Protein AF-A0A6C8H0V2-F1 (afdb_monomer_lite)

pLDDT: mean 71.28, std 10.72, range [36.72, 84.06]

Radius of gyration: 13.08 Å; chains: 1; bounding box: 34×24×30 Å

Structure (mmCIF, N/CA/C/O backbone):
data_AF-A0A6C8H0V2-F1
#
_entry.id   AF-A0A6C8H0V2-F1
#
loop_
_atom_site.group_PDB
_atom_site.id
_atom_site.type_symbol
_atom_site.label_atom_id
_atom_site.label_alt_id
_atom_site.label_comp_id
_atom_site.label_asym_id
_atom_site.label_entity_id
_atom_site.label_seq_id
_atom_site.pdbx_PDB_ins_code
_atom_site.Cartn_x
_atom_site.Cartn_y
_atom_site.Cartn_z
_atom_site.occupancy
_atom_site.B_iso_or_equiv
_atom_site.auth_seq_id
_atom_site.auth_comp_id
_atom_site.auth_asym_id
_atom_site.auth_atom_id
_atom_site.pdbx_PDB_mode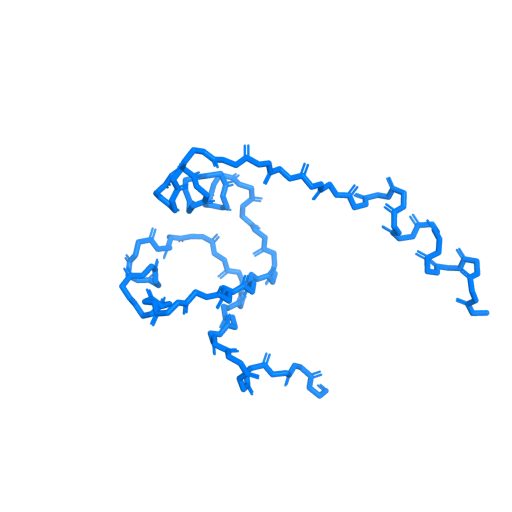l_num
ATOM 1 N N . ARG A 1 1 ? 23.425 2.098 -14.352 1.00 59.03 1 ARG A N 1
ATOM 2 C CA . ARG A 1 1 ? 22.154 1.684 -13.694 1.00 59.03 1 ARG A CA 1
ATOM 3 C C . ARG A 1 1 ? 22.232 1.737 -12.160 1.00 59.03 1 ARG A C 1
ATOM 5 O O . ARG A 1 1 ? 21.198 1.945 -11.544 1.00 59.03 1 ARG A O 1
ATOM 12 N N . ALA A 1 2 ? 23.414 1.597 -11.539 1.00 64.88 2 ALA A N 1
ATOM 13 C CA . ALA A 1 2 ? 23.568 1.696 -10.081 1.00 64.88 2 ALA A CA 1
ATOM 14 C C . ALA A 1 2 ? 23.314 3.112 -9.517 1.00 64.88 2 ALA A C 1
ATOM 16 O O . ALA A 1 2 ? 22.785 3.242 -8.416 1.00 64.88 2 ALA A O 1
ATOM 17 N N . ASP A 1 3 ? 23.640 4.166 -10.268 1.00 70.31 3 ASP A N 1
ATOM 18 C CA . ASP A 1 3 ? 23.467 5.555 -9.815 1.00 70.31 3 ASP A CA 1
ATOM 19 C C . ASP A 1 3 ? 21.999 5.962 -9.686 1.00 70.31 3 ASP A C 1
ATOM 21 O O . ASP A 1 3 ? 21.597 6.518 -8.669 1.00 70.31 3 ASP A O 1
ATOM 25 N N . THR A 1 4 ? 21.163 5.578 -10.654 1.00 69.06 4 THR A N 1
ATOM 26 C CA . THR A 1 4 ? 19.711 5.805 -10.604 1.00 69.06 4 THR A CA 1
ATOM 27 C C . THR A 1 4 ? 19.076 5.123 -9.391 1.00 69.06 4 THR A C 1
ATOM 29 O O . THR A 1 4 ? 18.228 5.711 -8.725 1.00 69.06 4 THR A O 1
ATOM 32 N N . ALA A 1 5 ? 19.522 3.906 -9.056 1.00 68.69 5 ALA A N 1
ATOM 33 C CA . ALA A 1 5 ? 19.042 3.193 -7.874 1.00 68.69 5 ALA A CA 1
ATOM 34 C C . ALA A 1 5 ? 19.455 3.898 -6.572 1.00 68.69 5 ALA A C 1
ATOM 36 O O . ALA A 1 5 ? 18.642 4.015 -5.660 1.00 68.69 5 ALA A O 1
ATOM 37 N N . ARG A 1 6 ? 20.683 4.432 -6.488 1.00 70.50 6 ARG A N 1
ATOM 38 C CA . ARG A 1 6 ? 21.125 5.228 -5.328 1.00 70.50 6 ARG A CA 1
ATOM 39 C C . ARG A 1 6 ? 20.323 6.515 -5.165 1.00 70.50 6 ARG A C 1
ATOM 41 O O . ARG A 1 6 ? 19.952 6.861 -4.047 1.00 70.50 6 ARG A O 1
ATOM 48 N N . GLN A 1 7 ? 20.020 7.197 -6.264 1.00 72.56 7 GLN A N 1
ATOM 49 C CA . GLN A 1 7 ? 19.196 8.404 -6.235 1.00 72.56 7 GLN A CA 1
ATOM 50 C C . GLN A 1 7 ? 17.765 8.094 -5.770 1.00 72.56 7 GLN A C 1
ATOM 52 O O . GLN A 1 7 ? 17.255 8.772 -4.879 1.00 72.56 7 GLN A O 1
ATOM 57 N N . ALA A 1 8 ? 17.160 7.016 -6.276 1.00 68.94 8 ALA A N 1
ATOM 58 C CA . ALA A 1 8 ? 15.852 6.542 -5.818 1.00 68.94 8 ALA A CA 1
ATOM 59 C C . ALA A 1 8 ? 15.857 6.140 -4.329 1.00 68.94 8 ALA A C 1
ATOM 61 O O . ALA A 1 8 ? 14.927 6.465 -3.589 1.00 68.94 8 ALA A O 1
ATOM 62 N N . LEU A 1 9 ? 16.933 5.503 -3.856 1.00 66.25 9 LEU A N 1
ATOM 63 C CA . LEU A 1 9 ? 17.109 5.169 -2.439 1.00 66.25 9 LEU A CA 1
ATOM 64 C C . LEU A 1 9 ? 17.246 6.416 -1.557 1.00 66.25 9 LEU A C 1
ATOM 66 O O . LEU A 1 9 ? 16.733 6.421 -0.445 1.00 66.25 9 LEU A O 1
ATOM 70 N N . SER A 1 10 ? 17.862 7.497 -2.046 1.00 73.69 10 SER A N 1
ATOM 71 C CA . SER A 1 10 ? 17.960 8.754 -1.283 1.00 73.69 10 SER A CA 1
ATOM 72 C C . SER A 1 10 ? 16.597 9.434 -1.063 1.00 73.69 10 SER A C 1
ATOM 74 O O . SER A 1 10 ? 16.363 10.076 -0.033 1.00 73.69 10 SER A O 1
ATOM 76 N N . ALA A 1 11 ? 15.673 9.246 -2.009 1.00 72.31 11 ALA A N 1
ATOM 77 C CA . ALA A 1 11 ? 14.284 9.683 -1.903 1.00 72.31 11 ALA A CA 1
ATOM 78 C C . ALA A 1 11 ? 13.406 8.693 -1.117 1.00 72.31 11 ALA A C 1
ATOM 80 O O . ALA A 1 11 ? 12.296 9.042 -0.719 1.00 72.31 11 ALA A O 1
ATOM 81 N N . SER A 1 12 ? 13.895 7.477 -0.857 1.00 70.69 12 SER A N 1
ATOM 82 C CA . SER A 1 12 ? 13.165 6.489 -0.068 1.00 70.69 12 SER A CA 1
ATOM 83 C C . SER A 1 12 ? 13.120 6.906 1.404 1.00 70.69 12 SER A C 1
ATOM 85 O O . SER A 1 12 ? 14.026 7.563 1.934 1.00 70.69 12 SER A O 1
ATOM 87 N N . ARG A 1 13 ? 12.030 6.553 2.082 1.00 75.12 13 ARG A N 1
ATOM 88 C CA . ARG A 1 13 ? 11.832 6.808 3.511 1.00 75.12 13 ARG A CA 1
ATOM 89 C C . ARG A 1 13 ? 11.446 5.504 4.188 1.00 75.12 13 ARG A C 1
ATOM 91 O O . ARG A 1 13 ? 10.562 4.798 3.719 1.00 75.12 13 ARG A O 1
ATOM 98 N N . LEU A 1 14 ? 12.135 5.198 5.281 1.00 77.44 14 LEU A N 1
ATOM 99 C CA . LEU A 1 14 ? 11.807 4.093 6.172 1.00 77.44 14 LEU A CA 1
ATOM 100 C C . LEU A 1 14 ? 11.139 4.688 7.405 1.00 77.44 14 LEU A C 1
ATOM 102 O O . LEU A 1 14 ? 11.719 5.546 8.069 1.00 77.44 14 LEU A O 1
ATOM 106 N N . ILE A 1 15 ? 9.916 4.250 7.681 1.00 77.12 15 ILE A N 1
ATOM 107 C CA . ILE A 1 15 ? 9.129 4.707 8.823 1.00 77.12 15 ILE A CA 1
ATOM 108 C C . ILE A 1 15 ? 8.866 3.485 9.693 1.00 77.12 15 ILE A C 1
ATOM 110 O O . ILE A 1 15 ? 8.268 2.513 9.236 1.00 77.12 15 ILE A O 1
ATOM 114 N N . VAL A 1 16 ? 9.336 3.528 10.938 1.00 79.62 16 VAL A N 1
ATOM 115 C CA . VAL A 1 16 ? 9.046 2.493 11.932 1.00 79.62 16 VAL A CA 1
ATOM 116 C C . VAL A 1 16 ? 7.845 2.957 12.742 1.00 79.62 16 VAL A C 1
ATOM 118 O O . VAL A 1 16 ? 7.915 3.970 13.435 1.00 79.62 16 VAL A O 1
ATOM 121 N N . THR A 1 17 ? 6.739 2.229 12.636 1.00 78.31 17 THR A N 1
ATOM 122 C CA . THR A 1 17 ? 5.525 2.474 13.419 1.00 78.31 17 THR A CA 1
ATOM 123 C C . THR A 1 17 ? 5.414 1.476 14.561 1.00 78.31 17 THR A C 1
ATOM 125 O O . THR A 1 17 ? 6.046 0.418 14.553 1.00 78.31 17 THR A O 1
ATOM 128 N N . LYS A 1 18 ? 4.609 1.818 15.569 1.00 80.31 18 LYS A N 1
ATOM 129 C CA . LYS A 1 18 ? 4.413 0.959 16.742 1.00 80.31 18 LYS A CA 1
ATOM 130 C C . LYS A 1 18 ? 3.501 -0.233 16.439 1.00 80.31 18 LYS A C 1
ATOM 132 O O . LYS A 1 18 ? 3.661 -1.298 17.027 1.00 80.31 18 LYS A O 1
ATOM 137 N N . ASP A 1 19 ? 2.559 -0.042 15.523 1.00 84.06 19 ASP A N 1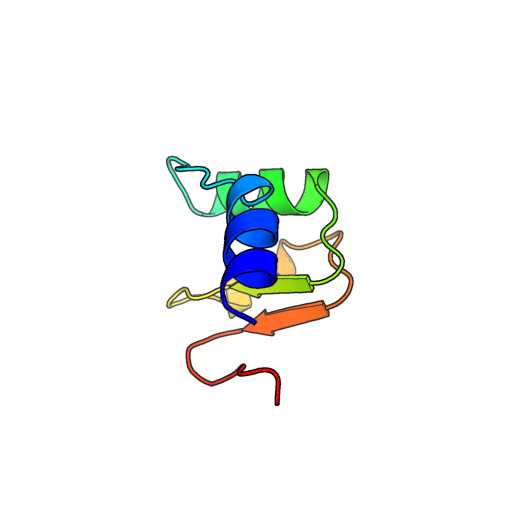
ATOM 138 C CA . ASP A 1 19 ? 1.584 -1.042 15.113 1.00 84.06 19 ASP A CA 1
ATOM 139 C C . ASP A 1 19 ? 1.233 -0.911 13.618 1.00 84.06 19 ASP A C 1
ATOM 141 O O . ASP A 1 19 ? 1.609 0.049 12.929 1.00 84.06 19 ASP A O 1
ATOM 145 N N . LEU A 1 20 ? 0.532 -1.927 13.106 1.00 78.94 20 LEU A N 1
ATOM 146 C CA . LEU A 1 20 ? 0.061 -1.976 11.721 1.00 78.94 20 LEU A CA 1
ATOM 147 C C . LEU A 1 20 ? -1.018 -0.925 11.435 1.00 78.94 20 LEU A C 1
ATOM 149 O O . LEU A 1 20 ? -1.081 -0.423 10.316 1.00 78.94 20 LEU A O 1
ATOM 153 N N . ALA A 1 21 ? -1.828 -0.557 12.431 1.00 81.12 21 ALA A N 1
ATOM 154 C CA . ALA A 1 21 ? -2.900 0.421 12.273 1.00 81.12 21 ALA A CA 1
ATOM 155 C C . ALA A 1 21 ? -2.346 1.830 11.996 1.00 81.12 21 ALA A C 1
ATOM 157 O O . ALA A 1 21 ? -2.813 2.506 11.079 1.00 81.12 21 ALA A O 1
ATOM 158 N N . GLN A 1 22 ? -1.294 2.248 12.705 1.00 83.12 22 GLN A N 1
ATOM 159 C CA . GLN A 1 22 ? -0.530 3.462 12.414 1.00 83.12 22 GLN A CA 1
ATOM 160 C C . GLN A 1 22 ? 0.085 3.412 11.020 1.00 83.12 22 GLN A C 1
ATOM 162 O O . GLN A 1 22 ? 0.078 4.416 10.315 1.00 83.12 22 GLN A O 1
ATOM 167 N N . CYS A 1 23 ? 0.608 2.254 10.617 1.00 81.00 23 CYS A N 1
ATOM 168 C CA . CYS A 1 23 ? 1.197 2.080 9.293 1.00 81.00 23 CYS A CA 1
ATOM 169 C C . CYS A 1 23 ? 0.150 2.323 8.190 1.00 81.00 23 CYS A C 1
ATOM 171 O O . CYS A 1 23 ? 0.403 3.077 7.250 1.00 81.00 23 CYS A O 1
ATOM 173 N N . VAL A 1 24 ? -1.059 1.772 8.356 1.00 80.06 24 VAL A N 1
ATOM 174 C CA . VAL A 1 24 ? -2.197 2.016 7.453 1.00 80.06 24 VAL A CA 1
ATOM 175 C C . VAL A 1 24 ? -2.637 3.477 7.485 1.00 80.06 24 VAL A C 1
ATOM 177 O O . VAL A 1 24 ? -2.852 4.057 6.426 1.00 80.06 24 VAL A O 1
ATOM 180 N N . ALA A 1 25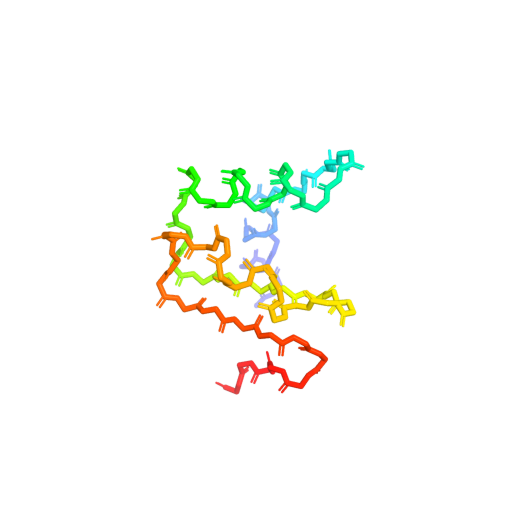 ? -2.726 4.106 8.660 1.00 83.69 25 ALA A N 1
ATOM 181 C CA . ALA A 1 25 ? -3.114 5.513 8.775 1.00 83.69 25 ALA A CA 1
ATOM 182 C C . ALA A 1 25 ? -2.135 6.449 8.045 1.00 83.69 25 ALA A C 1
ATOM 184 O O . ALA A 1 25 ? -2.565 7.323 7.292 1.00 83.69 25 ALA A O 1
ATOM 185 N N . ILE A 1 26 ? -0.827 6.227 8.211 1.00 82.31 26 ILE A N 1
ATOM 186 C CA . ILE A 1 26 ? 0.216 6.976 7.497 1.00 82.31 26 ILE A CA 1
ATOM 187 C C . ILE A 1 26 ? 0.115 6.714 5.995 1.00 82.31 26 ILE A C 1
ATOM 189 O O . ILE A 1 26 ? 0.199 7.652 5.207 1.00 82.31 26 ILE A O 1
ATOM 193 N N . SER A 1 27 ? -0.110 5.462 5.591 1.00 80.50 27 SER A N 1
ATOM 194 C CA . SER A 1 27 ? -0.274 5.116 4.181 1.00 80.50 27 SER A CA 1
ATOM 195 C C . SER A 1 27 ? -1.498 5.798 3.563 1.00 80.50 27 SER A C 1
ATOM 197 O O . SER A 1 27 ? -1.380 6.393 2.499 1.00 80.50 27 SER A O 1
ATOM 19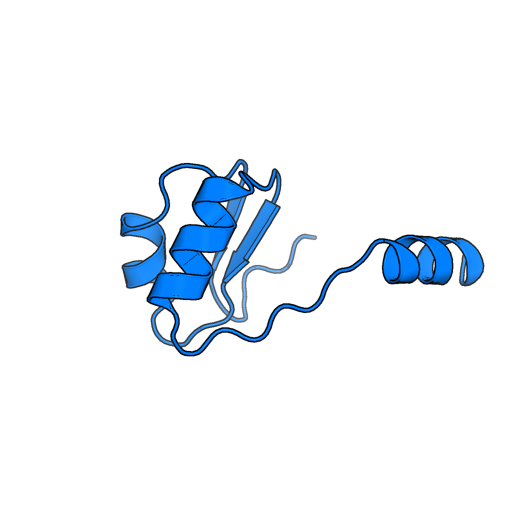9 N N . ASN A 1 28 ? -2.652 5.775 4.231 1.00 82.38 28 ASN A N 1
ATOM 200 C CA . ASN A 1 28 ? -3.867 6.450 3.769 1.00 82.38 28 ASN A CA 1
ATOM 201 C C . ASN A 1 28 ? -3.685 7.972 3.687 1.00 82.38 28 ASN A C 1
ATOM 203 O O . ASN A 1 28 ? -4.205 8.597 2.767 1.00 82.38 28 ASN A O 1
ATOM 207 N N . GLN A 1 29 ? -2.938 8.570 4.622 1.00 82.62 29 GLN A N 1
ATOM 208 C CA . GLN A 1 29 ? -2.625 10.000 4.596 1.00 82.62 29 GLN A CA 1
ATOM 209 C C . GLN A 1 29 ? -1.650 10.358 3.468 1.00 82.62 29 GLN A C 1
ATOM 211 O O . GLN A 1 29 ? -1.769 11.424 2.867 1.00 82.62 29 GLN A O 1
ATOM 216 N N . TYR A 1 30 ? -0.687 9.480 3.189 1.00 80.94 30 TYR A N 1
ATOM 217 C CA . TYR A 1 30 ? 0.284 9.670 2.116 1.00 80.94 30 TYR A CA 1
ATOM 218 C C . TYR A 1 30 ? -0.330 9.430 0.728 1.00 80.94 30 TYR A C 1
ATOM 220 O O . TYR A 1 30 ? 0.114 10.040 -0.240 1.00 80.94 30 TYR A O 1
ATOM 228 N N . GLY A 1 31 ? -1.351 8.572 0.627 1.00 76.81 31 GLY A N 1
ATOM 229 C CA . GLY A 1 31 ? -2.051 8.261 -0.622 1.00 76.81 31 GLY A CA 1
ATOM 230 C C . GLY A 1 31 ? -1.123 7.728 -1.720 1.00 76.81 31 GLY A C 1
ATOM 231 O O . GLY A 1 31 ? -1.080 8.306 -2.807 1.00 76.81 31 GLY A O 1
ATOM 232 N N . PRO A 1 32 ? -0.328 6.673 -1.463 1.00 74.75 32 PRO A N 1
ATOM 233 C CA . PRO A 1 32 ? 0.647 6.193 -2.427 1.00 74.75 32 PRO A CA 1
ATOM 234 C C . PRO A 1 32 ? -0.028 5.648 -3.690 1.00 74.75 32 PRO A C 1
ATOM 236 O O . PRO A 1 32 ? -1.034 4.938 -3.638 1.00 74.75 32 PRO A O 1
ATOM 239 N N . GLU A 1 33 ? 0.596 5.899 -4.841 1.00 73.50 33 GLU A N 1
ATOM 240 C CA . GLU A 1 33 ? 0.179 5.305 -6.117 1.00 73.50 33 GLU A CA 1
ATOM 241 C C . GLU A 1 33 ? 0.295 3.770 -6.072 1.00 73.50 33 GLU A C 1
ATOM 243 O O . GLU A 1 33 ? -0.538 3.051 -6.617 1.00 73.50 33 GLU A O 1
ATOM 248 N N . HIS A 1 34 ? 1.285 3.258 -5.334 1.00 76.94 34 HIS A N 1
ATOM 249 C CA . HIS A 1 34 ? 1.520 1.832 -5.144 1.00 76.94 34 HIS A CA 1
ATOM 250 C C . HIS A 1 34 ? 1.814 1.518 -3.679 1.00 76.94 34 HIS A C 1
ATOM 252 O O . HIS A 1 34 ? 2.784 2.022 -3.112 1.00 76.94 34 HIS A O 1
ATOM 258 N N . LEU 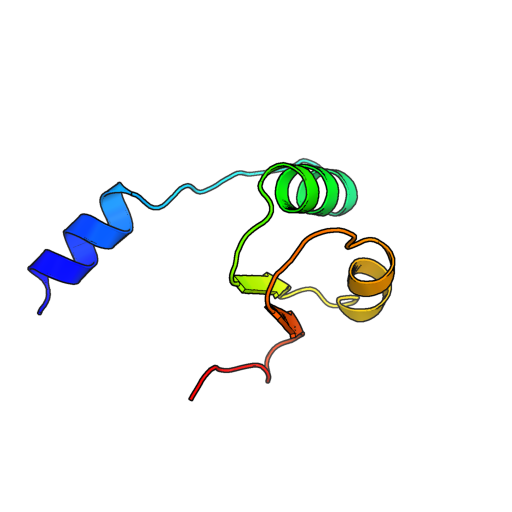A 1 35 ? 1.007 0.645 -3.084 1.00 76.50 35 LEU A N 1
ATOM 259 C CA . LEU A 1 35 ? 1.165 0.176 -1.717 1.00 76.50 35 LEU A CA 1
ATOM 260 C C . LEU A 1 35 ? 1.438 -1.325 -1.701 1.00 76.50 35 LEU A C 1
ATOM 262 O O . LEU A 1 35 ? 0.705 -2.102 -2.303 1.00 76.50 35 LEU A O 1
ATOM 266 N N . ILE A 1 36 ? 2.481 -1.737 -0.987 1.00 77.81 36 ILE A N 1
ATOM 267 C CA . ILE A 1 36 ? 2.847 -3.144 -0.820 1.00 77.81 36 ILE A CA 1
ATOM 268 C C . ILE A 1 36 ? 2.700 -3.498 0.658 1.00 77.81 36 ILE A C 1
ATOM 270 O O . ILE A 1 36 ? 3.366 -2.907 1.507 1.00 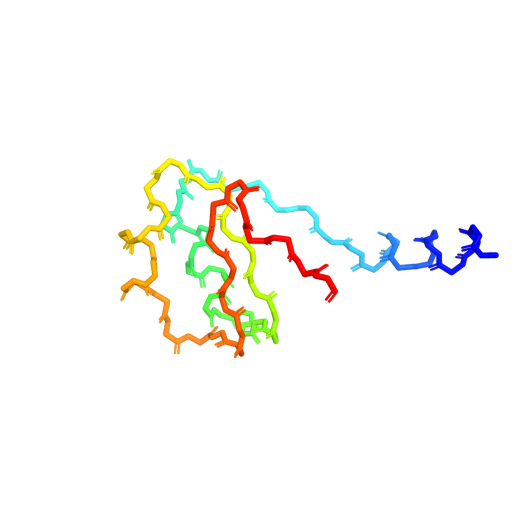77.81 36 ILE A O 1
ATOM 274 N N . ILE A 1 37 ? 1.845 -4.474 0.962 1.00 74.50 37 ILE A N 1
ATOM 275 C CA . ILE A 1 37 ? 1.591 -4.947 2.325 1.00 74.50 37 ILE A CA 1
ATOM 276 C C . ILE A 1 37 ? 2.113 -6.378 2.449 1.00 74.50 37 ILE A C 1
ATOM 278 O O . ILE A 1 37 ? 1.470 -7.344 2.028 1.00 74.50 37 ILE A O 1
ATOM 282 N N . GLN A 1 38 ? 3.293 -6.513 3.052 1.00 75.12 38 GLN A N 1
ATOM 283 C CA . GLN A 1 38 ? 3.886 -7.803 3.405 1.00 75.12 38 GLN A CA 1
ATOM 284 C C . GLN A 1 38 ? 3.623 -8.109 4.879 1.00 75.12 38 GLN A C 1
ATOM 286 O O . GLN A 1 38 ? 4.479 -7.929 5.743 1.00 75.12 38 GLN A O 1
ATOM 291 N N . THR A 1 39 ? 2.402 -8.538 5.187 1.00 70.50 39 THR A N 1
ATOM 292 C CA . THR A 1 39 ? 2.012 -8.940 6.543 1.00 70.50 39 THR A CA 1
ATOM 293 C C . THR A 1 39 ? 1.233 -10.250 6.486 1.00 70.50 39 THR A C 1
ATOM 295 O O . THR A 1 39 ? 0.646 -10.590 5.457 1.00 70.50 39 THR A O 1
ATOM 298 N N . ARG A 1 40 ? 1.208 -11.003 7.594 1.00 71.81 40 ARG A N 1
ATOM 299 C CA . ARG A 1 40 ? 0.447 -12.265 7.668 1.00 71.81 40 ARG A CA 1
ATOM 300 C C . ARG A 1 40 ? -1.063 -12.058 7.490 1.00 71.81 40 ARG A C 1
ATOM 302 O O . ARG A 1 40 ? -1.714 -12.919 6.912 1.00 71.81 40 ARG A O 1
ATOM 309 N N . ASN A 1 41 ? -1.585 -10.899 7.898 1.00 69.56 41 ASN A N 1
ATOM 310 C CA . ASN A 1 41 ? -2.999 -10.527 7.791 1.00 69.56 41 ASN A CA 1
ATOM 311 C C . ASN A 1 41 ? -3.196 -9.362 6.811 1.00 69.56 41 ASN A C 1
ATOM 313 O O . ASN A 1 41 ? -3.842 -8.365 7.119 1.00 69.56 41 ASN A O 1
ATOM 317 N N . ALA A 1 42 ? -2.614 -9.465 5.616 1.00 67.94 42 ALA A N 1
ATOM 318 C CA . ALA A 1 42 ? -2.695 -8.390 4.633 1.00 67.94 42 ALA A CA 1
ATOM 319 C C . ALA A 1 42 ? -4.147 -8.084 4.204 1.00 67.94 42 ALA A C 1
ATOM 321 O O . ALA A 1 42 ? -4.466 -6.929 3.954 1.00 67.94 42 ALA A O 1
ATOM 322 N N . ARG A 1 43 ? -5.037 -9.091 4.170 1.00 69.00 43 ARG A N 1
ATOM 323 C CA . ARG A 1 43 ? -6.459 -8.913 3.810 1.00 69.00 43 ARG A CA 1
ATOM 324 C C . ARG A 1 43 ? -7.221 -8.013 4.779 1.00 69.00 43 ARG A C 1
ATOM 326 O O . ARG A 1 43 ? -7.905 -7.118 4.312 1.00 69.00 43 ARG A O 1
ATOM 333 N N . ASP A 1 44 ? -7.039 -8.189 6.087 1.00 73.25 44 ASP A N 1
ATOM 334 C CA . ASP A 1 44 ? -7.711 -7.348 7.092 1.00 73.25 44 ASP A CA 1
ATOM 335 C C . ASP A 1 44 ? -7.275 -5.878 6.983 1.00 73.25 44 ASP A C 1
ATOM 337 O O . ASP A 1 44 ? -8.025 -4.962 7.306 1.00 73.25 44 ASP A O 1
ATOM 341 N N . LEU A 1 45 ? -6.045 -5.640 6.512 1.00 72.62 45 LEU A N 1
ATOM 342 C CA . LEU A 1 45 ? -5.519 -4.291 6.325 1.00 72.62 45 LEU A CA 1
ATOM 343 C C . LEU A 1 45 ? -6.089 -3.619 5.077 1.00 72.62 45 LEU A C 1
ATOM 345 O O . LEU A 1 45 ? -6.239 -2.405 5.103 1.00 72.62 45 LEU A O 1
ATOM 349 N N . VAL A 1 46 ? -6.425 -4.377 4.023 1.00 72.25 46 VAL A N 1
ATOM 350 C CA . VAL A 1 46 ? -7.016 -3.855 2.771 1.00 72.25 46 VAL A CA 1
ATOM 351 C C . VAL A 1 46 ? -8.334 -3.158 3.034 1.00 72.25 46 VAL A C 1
ATOM 353 O O . VAL A 1 46 ? -8.545 -2.069 2.514 1.00 72.25 46 VAL A O 1
ATOM 356 N N . ASP A 1 47 ? -9.181 -3.752 3.873 1.00 76.50 47 ASP A N 1
ATOM 357 C CA . ASP A 1 47 ? -10.474 -3.166 4.234 1.00 76.50 47 ASP A CA 1
ATOM 358 C C . ASP A 1 47 ? -10.309 -1.830 4.980 1.00 76.50 47 ASP A C 1
ATOM 360 O O . ASP A 1 47 ? -11.187 -0.970 4.931 1.00 76.50 47 ASP A O 1
ATOM 364 N N . ALA A 1 48 ? -9.163 -1.618 5.636 1.00 75.81 48 ALA A N 1
ATOM 365 C CA . ALA A 1 48 ? -8.816 -0.363 6.296 1.00 75.81 48 ALA A CA 1
ATOM 366 C C . ALA A 1 48 ? -8.140 0.665 5.361 1.00 75.81 48 ALA A C 1
ATOM 368 O O . ALA A 1 48 ? -7.863 1.792 5.787 1.00 75.81 48 ALA A O 1
ATOM 369 N N . ILE A 1 49 ? -7.855 0.313 4.102 1.00 78.06 49 ILE A N 1
ATOM 370 C CA . ILE A 1 49 ? -7.191 1.201 3.139 1.00 78.06 49 ILE A CA 1
ATOM 371 C C . ILE A 1 49 ? -8.232 1.963 2.341 1.00 78.06 49 ILE A C 1
ATOM 373 O O . ILE A 1 49 ? -9.003 1.394 1.576 1.00 78.06 49 ILE A O 1
ATOM 377 N N . THR A 1 50 ? -8.219 3.279 2.495 1.00 74.62 50 THR A N 1
ATOM 378 C CA . THR A 1 50 ? -9.156 4.182 1.824 1.00 74.62 50 THR A CA 1
ATOM 379 C C . THR A 1 50 ? -8.531 4.899 0.637 1.00 74.62 50 THR A C 1
ATOM 381 O O . THR A 1 50 ? -9.263 5.346 -0.242 1.00 74.62 50 THR A O 1
ATOM 384 N N . SER A 1 51 ? -7.199 5.011 0.588 1.00 67.69 51 SER A N 1
ATOM 385 C CA . SER A 1 51 ? -6.508 5.766 -0.459 1.00 67.69 51 SER A CA 1
ATOM 386 C C . SER A 1 51 ? -5.183 5.104 -0.850 1.00 67.69 51 SER A C 1
ATOM 388 O O . SER A 1 51 ? -4.145 5.326 -0.225 1.00 67.69 51 SER A O 1
ATOM 390 N N . ALA A 1 52 ? -5.227 4.261 -1.884 1.00 70.75 52 ALA A N 1
ATOM 391 C CA . ALA A 1 52 ? -4.055 3.681 -2.541 1.00 70.75 52 ALA A CA 1
ATOM 392 C C . ALA A 1 52 ? -4.382 3.369 -4.011 1.00 70.75 52 ALA A C 1
ATOM 394 O O . ALA A 1 52 ? -5.418 2.772 -4.297 1.00 70.75 52 ALA A O 1
ATOM 395 N N . GLY A 1 53 ? -3.503 3.755 -4.941 1.00 66.25 53 GLY A N 1
ATOM 396 C CA . GLY A 1 53 ? -3.736 3.543 -6.379 1.00 66.25 53 GLY A CA 1
ATOM 397 C C . GLY A 1 53 ? -3.702 2.064 -6.785 1.00 66.25 53 GLY A C 1
ATOM 398 O O . GLY A 1 53 ? -4.515 1.598 -7.580 1.00 66.25 53 GLY A O 1
ATOM 399 N N . SER A 1 54 ? -2.785 1.284 -6.218 1.00 71.25 54 SER A N 1
ATOM 400 C CA . SER A 1 54 ? -2.773 -0.178 -6.329 1.00 71.25 54 SER A CA 1
ATOM 401 C C . SER A 1 54 ? -2.216 -0.800 -5.060 1.00 71.25 54 SER A C 1
ATOM 403 O O . SER A 1 54 ? -1.156 -0.392 -4.583 1.00 71.25 54 SER A O 1
ATOM 405 N N . VAL A 1 55 ? -2.905 -1.818 -4.547 1.00 70.69 55 VAL A N 1
ATOM 406 C CA . VAL A 1 55 ? -2.512 -2.546 -3.336 1.00 70.69 55 VAL A CA 1
ATOM 407 C C . VAL A 1 55 ? -2.010 -3.937 -3.717 1.00 70.69 55 VAL A C 1
ATOM 409 O O . VAL A 1 55 ? -2.722 -4.721 -4.338 1.00 70.69 55 VAL A O 1
ATOM 412 N N . PHE A 1 56 ? -0.774 -4.244 -3.337 1.00 74.00 56 PHE A N 1
ATOM 413 C CA . PHE A 1 56 ? -0.120 -5.536 -3.530 1.00 74.00 56 PHE A CA 1
ATOM 414 C C . PHE A 1 56 ? -0.080 -6.271 -2.187 1.00 74.00 56 PHE A C 1
ATOM 416 O O . PHE A 1 56 ? 0.429 -5.737 -1.199 1.00 74.00 56 PHE A O 1
ATOM 423 N N . LEU A 1 57 ? -0.621 -7.492 -2.142 1.00 70.12 57 LEU A N 1
ATOM 424 C CA . LEU A 1 57 ? -0.820 -8.257 -0.906 1.00 70.12 57 LEU A CA 1
ATOM 425 C C . LEU A 1 57 ? 0.005 -9.545 -0.895 1.00 70.12 57 LEU A C 1
ATOM 427 O O . LEU A 1 57 ? -0.125 -10.375 -1.798 1.00 70.12 57 LEU A O 1
ATOM 431 N N . GLY A 1 58 ? 0.781 -9.739 0.174 1.00 57.91 58 GLY A N 1
ATOM 432 C CA . GLY A 1 58 ? 1.474 -10.995 0.478 1.00 57.91 58 GLY A CA 1
ATOM 433 C C . GLY A 1 58 ? 2.726 -11.288 -0.360 1.00 57.91 58 GLY A C 1
ATOM 434 O O . GLY A 1 58 ? 3.049 -10.571 -1.306 1.00 57.91 58 GLY A O 1
ATOM 435 N N . ASP A 1 59 ? 3.407 -12.388 -0.006 1.00 54.94 59 ASP A N 1
ATOM 436 C CA . ASP A 1 59 ? 4.670 -12.882 -0.602 1.00 54.94 59 ASP A CA 1
ATOM 437 C C . ASP A 1 59 ? 4.628 -13.081 -2.131 1.00 54.94 59 ASP A C 1
ATOM 439 O O . ASP A 1 59 ? 5.665 -13.127 -2.787 1.00 54.94 59 ASP A O 1
ATOM 443 N N . TRP A 1 60 ? 3.433 -13.190 -2.717 1.00 49.09 60 TRP A N 1
ATOM 444 C CA . TRP A 1 60 ? 3.234 -13.529 -4.130 1.00 49.09 60 TRP A CA 1
ATOM 445 C C . TRP A 1 60 ? 2.851 -12.347 -5.021 1.00 49.09 60 TRP A C 1
ATOM 447 O O . TRP A 1 60 ? 2.787 -12.501 -6.241 1.00 49.09 60 TRP A O 1
ATOM 457 N N . SER A 1 61 ? 2.628 -11.158 -4.457 1.00 42.06 61 SER A N 1
ATOM 458 C CA . SER A 1 61 ? 2.307 -9.966 -5.247 1.00 42.06 61 SER A CA 1
ATOM 459 C C . SER A 1 61 ? 3.582 -9.284 -5.745 1.00 42.06 61 SER A C 1
ATOM 461 O O . SER A 1 61 ? 3.885 -8.148 -5.380 1.00 42.06 61 SER A O 1
ATOM 463 N N . ILE A 1 62 ? 4.357 -9.987 -6.575 1.00 38.69 62 ILE A N 1
ATOM 464 C CA . ILE A 1 62 ? 5.482 -9.381 -7.284 1.00 38.69 62 ILE A CA 1
ATOM 465 C C . ILE A 1 62 ? 4.961 -8.697 -8.548 1.00 38.69 62 ILE A C 1
ATOM 467 O O . ILE A 1 62 ? 4.322 -9.317 -9.399 1.00 38.69 62 ILE A O 1
ATOM 471 N N . ARG A 1 63 ? 5.224 -7.393 -8.664 1.00 38.44 63 ARG A N 1
ATOM 472 C CA . ARG A 1 63 ? 5.076 -6.672 -9.928 1.00 38.44 63 ARG A CA 1
ATOM 473 C C . ARG A 1 63 ? 6.082 -7.277 -10.909 1.00 38.44 63 ARG A C 1
ATOM 475 O O . ARG A 1 63 ? 7.284 -7.074 -10.747 1.00 38.44 63 ARG A O 1
ATOM 482 N N . ARG A 1 64 ? 5.587 -8.070 -11.860 1.00 36.72 64 ARG A N 1
ATOM 483 C CA . ARG A 1 64 ? 6.299 -8.313 -13.118 1.00 36.72 64 ARG A CA 1
ATOM 484 C C . ARG A 1 64 ? 6.296 -7.051 -13.966 1.00 36.72 64 ARG A C 1
ATOM 486 O O . ARG A 1 64 ? 5.308 -6.290 -13.869 1.00 36.72 64 ARG A O 1
#

Organism: NCBI:txid913083

Secondary structure (DSSP, 8-state):
-HHHHHHHHHH------SSHHHHHHHHHHH--SEEEE-STTHHHHHTT--S-SEEEESTT----

InterPro domains:
  IPR012131 Histidinol dehydrogenase [PF00815] (1-61)
  IPR012131 Histidinol dehydrogenase [PTHR21256] (1-61)

Sequence (64 aa):
RADTARQALSASRLIVTKDLAQCVAISNQYGPEHLIIQTRNARDLVDAITSAGSVFLGDWSIRR

Foldseek 3Di:
DVVVVVVVVVVDDDDDDPDVLVVLVVCLVVQEQEAEDADPPQVVSVVVHDGYNDYAYHPPRDDD